Protein AF-A0A015IFE4-F1 (afdb_monomer)

Foldseek 3Di:
DDDDPPPPFD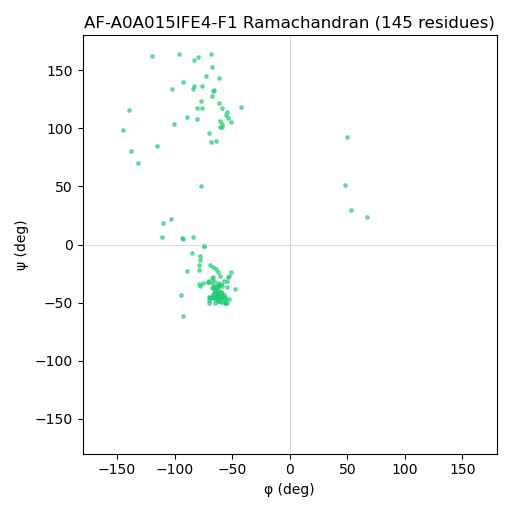PFQDFLLRLQVLLVVCVVPVPDQLQVSQVVVCVVPVHRDHSVNSVVSNVCSVVSPPDDPPDPRRRDRDDPPPLDPQLLVQLVVVVVVCVVVVHQDDLVNSLVSSVVVCVVVVHDPVSDDSDPVCCVVPPCVVPVPND

InterPro domains:
  IPR006600 HTH CenpB-type DNA-binding domain [PF03221] (85-141)
  IPR006600 HTH CenpB-type DNA-binding domain [PS51253] (75-147)
  IPR009057 Homedomain-like superfamily [SSF46689] (80-141)
  IPR050863 Centromere and Transposable Element-Derived Protein [PTHR19303] (19-138)

Organism: Rhizophagus irregularis (strain DAOM 197198w) (NCBI:txid1432141)

pLDDT: mean 75.88, std 14.47, range [42.62, 91.19]

Radius of gyration: 20.72 Å; Cα contacts (8 Å, |Δi|>4): 100; chains: 1; bounding box: 46×44×54 Å

Secondary structure (DSSP, 8-state):
--------------BHHHHHHHHHHHHH-TTS-HHHHHHHHHHHHT----HHHHHHHHHTHHHHHT--TTSTTTSSBS----S-HHHHHHHHHHHHHHHHTT----HHHHHHHHHHHHHHTT--TTT----HHHIIIIIITT-GGG-

Structure (mmCIF, N/CA/C/O backbone):
data_AF-A0A015IFE4-F1
#
_entry.id   AF-A0A015IFE4-F1
#
loop_
_atom_site.group_PDB
_atom_site.id
_atom_site.type_symbol
_atom_site.label_atom_id
_atom_site.label_alt_id
_atom_site.label_comp_id
_atom_site.label_asym_id
_atom_site.label_entity_id
_atom_site.label_seq_id
_atom_site.pdbx_PDB_ins_code
_atom_site.Cartn_x
_atom_site.Cartn_y
_atom_site.Cartn_z
_atom_site.occupancy
_atom_site.B_iso_or_equiv
_atom_site.auth_seq_id
_atom_site.auth_comp_id
_atom_site.auth_asym_id
_atom_site.auth_atom_id
_atom_site.pdbx_PDB_model_num
ATOM 1 N N . MET A 1 1 ? 6.925 31.877 29.160 1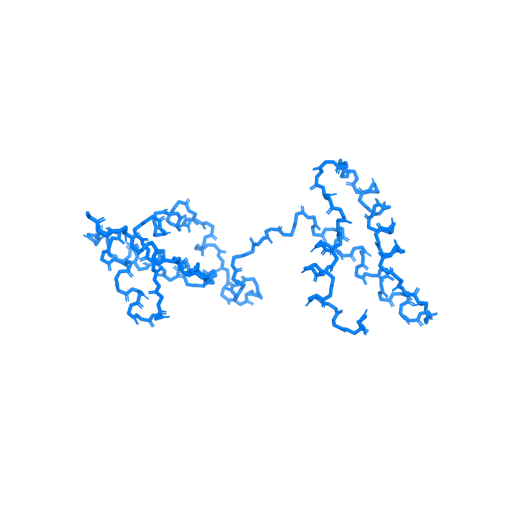.00 42.62 1 MET A N 1
ATOM 2 C CA . MET A 1 1 ? 6.187 30.627 28.858 1.00 42.62 1 MET A CA 1
ATOM 3 C C . MET A 1 1 ? 7.112 29.688 28.096 1.00 42.62 1 MET A C 1
ATOM 5 O O . MET A 1 1 ? 7.722 30.159 27.142 1.00 42.62 1 MET A O 1
ATOM 9 N N . PRO A 1 2 ? 7.274 28.414 28.488 1.00 46.69 2 PRO A N 1
ATOM 10 C CA . PRO A 1 2 ? 8.067 27.480 27.697 1.00 46.69 2 PRO A CA 1
ATOM 11 C C . PRO A 1 2 ? 7.303 27.094 26.414 1.00 46.69 2 PRO A C 1
ATOM 13 O O . PRO A 1 2 ? 6.073 26.994 26.448 1.00 46.69 2 PRO A O 1
ATOM 16 N N . PRO A 1 3 ? 7.993 26.879 25.279 1.00 45.59 3 PRO A N 1
ATOM 17 C CA . PRO A 1 3 ? 7.348 26.483 24.035 1.00 45.59 3 PRO A CA 1
ATOM 18 C C . PRO A 1 3 ? 6.754 25.074 24.155 1.00 45.59 3 PRO A C 1
ATOM 20 O O . PRO A 1 3 ? 7.411 24.136 24.615 1.00 45.59 3 PRO A O 1
ATOM 23 N N . SER A 1 4 ? 5.496 24.933 23.726 1.00 47.06 4 SER A N 1
ATOM 24 C CA . SER A 1 4 ? 4.784 23.659 23.639 1.00 47.06 4 SER A CA 1
ATOM 25 C C . SER A 1 4 ? 5.600 22.672 22.807 1.00 47.06 4 SER A C 1
ATOM 27 O O . SER A 1 4 ? 5.834 22.871 21.612 1.00 47.06 4 SER A O 1
ATOM 29 N N . ARG A 1 5 ? 6.082 21.610 23.459 1.00 43.66 5 ARG A N 1
ATOM 30 C CA . ARG A 1 5 ? 6.833 20.526 22.828 1.00 43.66 5 ARG A CA 1
ATOM 31 C C . ARG A 1 5 ? 5.857 19.769 21.925 1.00 43.66 5 ARG A C 1
ATOM 33 O O . ARG A 1 5 ? 5.216 18.814 22.353 1.00 43.66 5 ARG A O 1
ATOM 40 N N . HIS A 1 6 ? 5.711 20.206 20.675 1.00 51.41 6 HIS A N 1
ATOM 41 C CA . HIS A 1 6 ? 4.996 19.447 19.655 1.00 51.41 6 HIS A CA 1
ATOM 42 C C . HIS A 1 6 ? 5.763 18.144 19.411 1.00 51.41 6 HIS A C 1
ATOM 44 O O . HIS A 1 6 ? 6.667 18.073 18.577 1.00 51.41 6 HIS A O 1
ATOM 50 N N . THR A 1 7 ? 5.435 17.100 20.173 1.00 52.19 7 THR A N 1
ATOM 51 C CA . THR A 1 7 ? 5.913 15.751 19.897 1.00 52.19 7 THR A CA 1
ATOM 52 C C . THR A 1 7 ? 5.421 15.400 18.498 1.00 52.19 7 THR A C 1
ATOM 54 O O . THR A 1 7 ? 4.223 15.423 18.205 1.00 52.19 7 THR A O 1
ATOM 57 N N . LYS A 1 8 ? 6.358 15.171 17.571 1.00 48.38 8 LYS A N 1
ATOM 58 C CA . LYS A 1 8 ? 6.026 14.766 16.204 1.00 48.38 8 LYS A CA 1
ATOM 59 C C . LYS A 1 8 ? 5.244 13.458 16.303 1.00 48.38 8 LYS A C 1
ATOM 61 O O . LYS A 1 8 ? 5.843 12.409 16.521 1.00 48.38 8 LYS A O 1
ATOM 66 N N . LYS A 1 9 ? 3.912 13.521 16.170 1.00 54.78 9 LYS A N 1
ATOM 67 C CA . LYS A 1 9 ? 3.048 12.335 16.160 1.00 54.78 9 LYS A CA 1
ATOM 68 C C . LYS A 1 9 ? 3.554 11.397 15.066 1.00 54.78 9 LYS A C 1
ATOM 70 O O . LYS A 1 9 ? 3.481 11.713 13.874 1.00 54.78 9 LYS A O 1
ATOM 75 N N . THR A 1 10 ? 4.102 10.255 15.462 1.00 52.22 10 THR A N 1
ATOM 76 C CA . THR A 1 10 ? 4.504 9.199 14.539 1.00 52.22 10 THR A CA 1
ATOM 77 C C . THR A 1 10 ? 3.260 8.730 13.798 1.00 52.22 10 THR A C 1
ATOM 79 O O . THR A 1 10 ? 2.250 8.362 14.394 1.00 52.22 10 THR A O 1
ATOM 82 N N . ARG A 1 11 ? 3.290 8.817 12.464 1.00 57.38 11 ARG A N 1
ATOM 83 C CA . ARG A 1 11 ? 2.144 8.470 11.620 1.00 57.38 11 ARG A CA 1
ATOM 84 C C . ARG A 1 11 ? 1.773 7.000 11.830 1.00 57.38 11 ARG A C 1
ATOM 86 O O . ARG A 1 11 ? 2.446 6.110 11.314 1.00 57.38 11 ARG A O 1
ATOM 93 N N . SER A 1 12 ? 0.668 6.759 12.532 1.00 62.22 12 SER A N 1
ATOM 94 C CA . SER A 1 12 ? 0.073 5.435 12.712 1.00 62.22 12 SER A CA 1
ATOM 95 C C . SER A 1 12 ? -0.316 4.843 11.358 1.00 62.22 12 SER A C 1
ATOM 97 O O . SER A 1 12 ? -1.325 5.203 10.751 1.00 62.22 12 SER A O 1
ATOM 99 N N . SER A 1 13 ? 0.511 3.933 10.849 1.00 69.94 13 SER A N 1
ATOM 100 C CA . SER A 1 13 ? 0.240 3.224 9.602 1.00 69.94 13 SER A CA 1
ATOM 101 C C . SER A 1 13 ? -0.738 2.077 9.864 1.00 69.94 13 SER A C 1
ATOM 103 O O . SER A 1 13 ? -0.372 1.089 10.502 1.00 69.94 13 SER A O 1
ATOM 105 N N . LEU A 1 14 ? -1.988 2.211 9.413 1.00 79.94 14 LEU A N 1
ATOM 106 C CA . LEU A 1 14 ? -3.021 1.173 9.508 1.00 79.94 14 LEU A CA 1
ATOM 107 C C . LEU A 1 14 ? -3.044 0.302 8.248 1.00 79.94 14 LEU A C 1
ATOM 109 O O . LEU A 1 14 ? -2.897 0.806 7.130 1.00 79.94 14 LEU A O 1
ATOM 113 N N . THR A 1 15 ? -3.229 -1.005 8.434 1.00 79.62 15 THR A N 1
ATOM 114 C CA . THR A 1 15 ? -3.519 -1.931 7.330 1.00 79.62 15 THR A CA 1
ATOM 115 C C . THR A 1 15 ? -4.988 -1.844 6.938 1.00 79.62 15 THR A C 1
ATOM 117 O O . THR A 1 15 ? -5.829 -1.371 7.707 1.00 79.62 15 THR A O 1
ATOM 120 N N . LYS A 1 16 ? -5.327 -2.320 5.739 1.00 79.19 16 LYS A N 1
ATOM 121 C CA . LYS A 1 16 ? -6.724 -2.324 5.295 1.00 79.19 16 LYS A CA 1
ATOM 122 C C . LYS A 1 16 ? -7.611 -3.231 6.140 1.00 79.19 16 LYS A C 1
ATOM 124 O O . LYS A 1 16 ? -8.732 -2.841 6.445 1.00 79.19 16 LYS A O 1
ATOM 129 N N . ILE A 1 17 ? -7.081 -4.365 6.601 1.00 81.38 17 ILE A N 1
ATOM 130 C CA . ILE A 1 17 ? -7.761 -5.231 7.577 1.00 81.38 17 ILE A CA 1
ATOM 131 C C . ILE A 1 17 ? -8.067 -4.473 8.874 1.00 81.38 17 ILE A C 1
ATOM 133 O O . ILE A 1 17 ? -9.165 -4.595 9.406 1.00 81.38 17 ILE A O 1
ATOM 137 N N . GLN A 1 18 ? -7.141 -3.651 9.382 1.00 86.56 18 GLN A N 1
ATOM 138 C CA . GLN A 1 18 ? -7.403 -2.834 10.575 1.00 86.56 18 GLN A CA 1
ATOM 139 C C . GLN A 1 18 ? -8.511 -1.806 10.325 1.00 86.56 18 GLN A C 1
ATOM 141 O O . GLN A 1 18 ? -9.405 -1.661 11.155 1.00 86.56 18 GLN A O 1
ATOM 146 N N . CYS A 1 19 ? -8.513 -1.151 9.161 1.00 87.81 19 CYS A N 1
ATOM 147 C CA . CYS A 1 19 ? -9.608 -0.261 8.772 1.00 87.81 19 CYS A CA 1
ATOM 148 C C . CYS A 1 19 ? -10.952 -1.006 8.674 1.00 87.81 19 CYS A C 1
ATOM 150 O O . CYS A 1 19 ? -11.950 -0.521 9.202 1.00 87.81 19 CYS A O 1
ATOM 152 N N . LYS A 1 20 ? -10.977 -2.206 8.074 1.00 87.69 20 LYS A N 1
ATOM 153 C CA . LYS A 1 20 ? -12.170 -3.068 8.000 1.00 87.69 20 LYS A CA 1
ATOM 154 C C . LYS A 1 20 ? -12.667 -3.448 9.397 1.00 87.69 20 LYS A C 1
ATOM 156 O O . LYS A 1 20 ? -13.851 -3.283 9.676 1.00 87.69 20 LYS A O 1
ATOM 161 N N . LYS A 1 21 ? -11.768 -3.853 10.305 1.00 89.50 21 LYS A N 1
ATOM 162 C CA . LYS A 1 21 ? -12.093 -4.145 11.716 1.00 89.50 21 LYS A CA 1
ATOM 163 C C . LYS A 1 21 ? -12.735 -2.946 12.417 1.00 89.50 21 LYS A C 1
ATOM 165 O O . LYS A 1 21 ? -13.750 -3.125 13.084 1.00 89.50 21 LYS A O 1
ATOM 170 N N . ILE A 1 22 ? -12.209 -1.735 12.211 1.00 90.69 22 ILE A N 1
ATOM 171 C CA . ILE A 1 22 ? -12.824 -0.502 12.732 1.00 90.69 22 ILE A CA 1
ATOM 172 C C . ILE A 1 22 ? -14.240 -0.332 12.166 1.00 90.69 22 ILE A C 1
ATOM 174 O O . ILE A 1 22 ? -15.179 -0.143 12.931 1.00 90.69 22 ILE A O 1
ATOM 178 N N . CYS A 1 23 ? -14.422 -0.452 10.847 1.00 90.62 23 CYS A N 1
ATOM 179 C CA . CYS A 1 23 ? -15.732 -0.301 10.206 1.00 90.62 23 CYS A CA 1
ATOM 180 C C . CYS A 1 23 ? -16.777 -1.311 10.708 1.00 90.62 23 CYS A C 1
ATOM 182 O O . CYS A 1 23 ? -17.939 -0.944 10.915 1.00 90.62 23 CYS A O 1
ATOM 184 N N . VAL A 1 24 ? -16.374 -2.569 10.909 1.00 89.94 24 VAL A N 1
ATOM 185 C CA . VAL A 1 24 ? -17.237 -3.617 11.472 1.00 89.94 24 VAL A CA 1
ATOM 186 C C . VAL A 1 24 ? -17.600 -3.280 12.918 1.00 89.94 24 VAL A C 1
ATOM 188 O O . VAL A 1 24 ? -18.777 -3.307 13.269 1.00 89.94 24 VAL A O 1
ATOM 191 N N . TYR A 1 25 ? -16.620 -2.889 13.736 1.00 91.19 25 TYR A N 1
ATOM 192 C CA . TYR A 1 25 ? -16.837 -2.525 15.137 1.00 91.19 25 TYR A CA 1
ATOM 193 C C . TYR A 1 25 ? -17.791 -1.336 15.292 1.00 91.19 25 TYR A C 1
ATOM 195 O O . TYR A 1 25 ? -18.743 -1.409 16.061 1.00 91.19 25 TYR A O 1
ATOM 203 N N . THR A 1 26 ? -17.607 -0.269 14.507 1.00 90.00 26 THR A N 1
ATOM 204 C CA . THR A 1 26 ? -18.515 0.890 14.522 1.00 90.00 26 THR A CA 1
ATOM 205 C C . THR A 1 26 ? -19.938 0.511 14.113 1.00 90.00 26 THR A C 1
ATOM 207 O O . THR A 1 26 ? -20.891 1.061 14.648 1.00 90.00 26 THR A O 1
ATOM 210 N N . SER A 1 27 ? -20.105 -0.444 13.191 1.00 88.12 27 SER A N 1
ATOM 211 C CA . SER A 1 27 ? -21.441 -0.897 12.770 1.00 88.12 27 SER A CA 1
ATOM 212 C C . SER A 1 27 ? -22.149 -1.715 13.851 1.00 88.12 27 SER A C 1
ATOM 214 O O . SER A 1 27 ? -23.366 -1.641 13.957 1.00 88.12 27 SER A O 1
ATOM 216 N N . LYS A 1 28 ? -21.395 -2.465 14.666 1.00 90.50 28 LYS A N 1
ATOM 217 C CA . LYS A 1 28 ? -21.922 -3.223 15.812 1.00 90.50 28 LYS A CA 1
ATOM 218 C C . LYS A 1 28 ? -22.187 -2.349 17.046 1.00 90.50 28 LYS A C 1
ATOM 220 O O . LYS A 1 28 ? -22.919 -2.765 17.936 1.00 90.50 28 LYS A O 1
ATOM 225 N N . HIS A 1 29 ? -21.602 -1.151 17.105 1.00 88.75 29 HIS A N 1
ATOM 226 C CA . HIS A 1 29 ? -21.701 -0.236 18.244 1.00 88.75 29 HIS A CA 1
ATOM 227 C C . HIS A 1 29 ? -22.057 1.196 17.796 1.00 88.75 29 HIS A C 1
ATOM 229 O O . HIS A 1 29 ? -21.209 2.087 17.896 1.00 88.75 29 HIS A O 1
ATOM 235 N N . PRO A 1 30 ?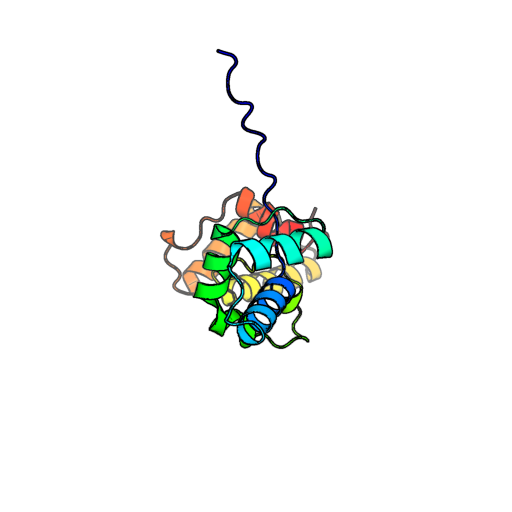 -23.295 1.451 17.325 1.00 85.12 30 PRO A N 1
ATOM 236 C CA . PRO A 1 30 ? -23.697 2.764 16.808 1.00 85.12 30 PRO A CA 1
ATOM 237 C C . PRO A 1 30 ? -23.684 3.884 17.864 1.00 85.12 30 PRO A C 1
ATOM 239 O O . PRO A 1 30 ? -23.578 5.050 17.500 1.00 85.12 30 PRO A O 1
ATOM 242 N N . GLY A 1 31 ? -23.750 3.548 19.158 1.00 84.56 31 GLY A N 1
ATOM 243 C CA . GLY A 1 31 ? -23.722 4.517 20.260 1.00 84.56 31 GLY A CA 1
ATOM 244 C C . GLY A 1 31 ? -22.327 4.946 20.727 1.00 84.56 31 GLY A C 1
ATOM 245 O O . GLY A 1 31 ? -22.225 5.843 21.556 1.00 84.56 31 GLY A O 1
ATOM 246 N N . LYS A 1 32 ? -21.245 4.329 20.227 1.00 88.94 32 LYS A N 1
ATOM 247 C CA . LYS A 1 32 ? -19.882 4.696 20.642 1.00 88.94 32 LYS A CA 1
ATOM 248 C C . LYS A 1 32 ? -19.365 5.887 19.852 1.00 88.94 32 LYS A C 1
ATOM 250 O O . LYS A 1 32 ? -19.410 5.912 18.619 1.00 88.94 32 LYS A O 1
ATOM 255 N N . SER A 1 33 ? -18.784 6.847 20.561 1.00 90.69 33 SER A N 1
ATOM 256 C CA . SER A 1 33 ? -18.123 7.986 19.943 1.00 90.69 33 SER A CA 1
ATOM 257 C C . SER A 1 33 ? -16.861 7.550 19.191 1.00 90.69 33 SER A C 1
ATOM 259 O O . SER A 1 33 ? -16.179 6.578 19.520 1.00 90.69 33 SER A O 1
ATOM 261 N N . GLN A 1 34 ? -16.493 8.322 18.170 1.00 90.88 34 GLN A N 1
ATOM 262 C CA . GLN A 1 34 ? -15.265 8.082 17.406 1.00 90.88 34 GLN A CA 1
ATOM 263 C C . GLN A 1 34 ? -14.000 8.167 18.276 1.00 90.88 34 GLN A C 1
ATOM 265 O O . GLN A 1 34 ? -13.000 7.530 17.952 1.00 90.88 34 GLN A O 1
ATOM 270 N N . THR A 1 35 ? -14.040 8.939 19.365 1.00 90.94 35 THR A N 1
ATOM 271 C CA . THR A 1 35 ? -12.941 9.049 20.331 1.00 90.94 35 THR A CA 1
ATOM 272 C C . THR A 1 35 ? -12.797 7.760 21.137 1.00 90.94 35 THR A C 1
ATOM 274 O O . THR A 1 35 ? -11.694 7.235 21.240 1.00 90.94 35 THR A O 1
ATOM 277 N N . GLU A 1 36 ? -13.899 7.188 21.625 1.00 90.25 36 GLU A N 1
ATOM 278 C CA . GLU A 1 36 ? -13.882 5.910 22.354 1.00 90.25 36 GLU A CA 1
ATOM 279 C C . GLU A 1 36 ? -13.440 4.750 21.463 1.00 90.25 36 GLU A C 1
ATOM 281 O O . GLU A 1 36 ? -12.649 3.905 21.881 1.00 90.25 36 GLU A O 1
ATOM 286 N N . ILE A 1 37 ? -13.898 4.731 20.206 1.00 90.56 37 ILE A N 1
ATOM 287 C CA . ILE A 1 37 ? -13.461 3.740 19.216 1.00 90.56 37 ILE A CA 1
ATOM 288 C C . ILE A 1 37 ? -11.949 3.861 18.982 1.00 90.56 37 ILE A C 1
ATOM 290 O O . ILE A 1 37 ? -11.254 2.847 18.925 1.00 90.56 37 ILE A O 1
ATOM 294 N N . ALA A 1 38 ? -11.419 5.084 18.876 1.00 90.25 38 ALA A N 1
ATOM 295 C CA . ALA A 1 38 ? -9.982 5.302 18.738 1.00 90.25 38 ALA A CA 1
ATOM 296 C C . ALA A 1 38 ? -9.214 4.777 19.959 1.00 90.25 38 ALA A C 1
ATOM 298 O O . ALA A 1 38 ? -8.267 4.013 19.784 1.00 90.25 38 ALA A O 1
ATOM 299 N N . SER A 1 39 ? -9.652 5.114 21.176 1.00 90.31 39 SER A N 1
ATOM 300 C CA . SER A 1 39 ? -9.031 4.649 22.422 1.00 90.31 39 SER A CA 1
ATOM 301 C C . SER A 1 39 ? -9.015 3.125 22.534 1.00 90.31 39 SER A C 1
ATOM 303 O O . SER A 1 39 ? -7.970 2.546 22.830 1.00 90.31 39 SER A O 1
ATOM 305 N N . PHE A 1 40 ? -10.131 2.464 22.213 1.00 89.81 40 PHE A N 1
ATOM 306 C CA . PHE A 1 40 ? -10.236 1.003 22.230 1.00 89.81 40 PHE A CA 1
ATOM 307 C C . PHE A 1 40 ? -9.171 0.341 21.342 1.00 89.81 40 PHE A C 1
ATOM 309 O O . PHE A 1 40 ? -8.421 -0.531 21.785 1.00 89.81 40 PHE A O 1
ATOM 316 N N . PHE A 1 41 ? -9.046 0.795 20.094 1.00 89.50 41 PHE A N 1
ATOM 317 C CA . PHE A 1 41 ? -8.081 0.213 19.163 1.00 89.50 41 PHE A CA 1
ATOM 318 C C . PHE A 1 41 ? -6.639 0.697 19.373 1.00 89.50 41 PHE A C 1
ATOM 320 O O . PHE A 1 41 ? -5.702 0.005 18.971 1.00 89.50 41 PHE A O 1
ATOM 327 N N . ASN A 1 42 ? -6.438 1.858 19.999 1.00 88.81 42 ASN A N 1
ATOM 328 C CA . ASN A 1 42 ? -5.112 2.331 20.395 1.00 88.81 42 ASN A CA 1
ATOM 329 C C . ASN A 1 42 ? -4.477 1.389 21.414 1.00 88.81 42 ASN A C 1
ATOM 331 O O . ASN A 1 42 ? -3.316 1.020 21.238 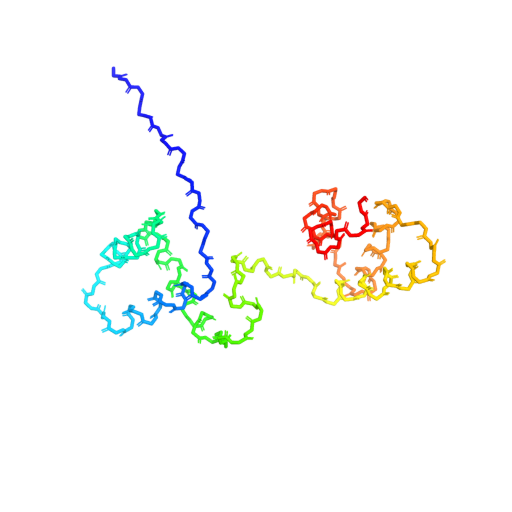1.00 88.81 42 ASN A O 1
ATOM 335 N N . ILE A 1 43 ? -5.260 0.945 22.403 1.00 86.19 43 ILE A N 1
ATOM 336 C CA . ILE A 1 43 ? -4.841 -0.060 23.388 1.00 86.19 43 ILE A CA 1
ATOM 337 C C . ILE A 1 43 ? -4.592 -1.398 22.684 1.00 86.19 43 ILE A C 1
ATOM 339 O O . ILE A 1 43 ? -3.520 -1.979 22.817 1.00 86.19 43 ILE A O 1
ATOM 343 N N . GLN A 1 44 ? -5.547 -1.855 21.868 1.00 87.75 44 GLN A N 1
ATOM 344 C CA . GLN A 1 44 ? -5.470 -3.176 21.239 1.00 87.75 44 GLN A CA 1
ATOM 345 C C . GLN A 1 44 ? -4.285 -3.335 20.271 1.00 87.75 44 GLN A C 1
ATOM 347 O O . GLN A 1 44 ? -3.732 -4.425 20.142 1.00 87.75 44 GLN A O 1
ATOM 352 N N . TRP A 1 45 ? -3.921 -2.284 19.533 1.00 86.12 45 TRP A N 1
ATOM 353 C CA . TRP A 1 45 ? -2.883 -2.356 18.495 1.00 86.12 45 TRP A CA 1
ATOM 354 C C . TRP A 1 45 ? -1.602 -1.603 18.841 1.00 86.12 45 TRP A C 1
ATOM 356 O O . TRP A 1 45 ? -0.740 -1.498 17.966 1.00 86.12 45 TRP A O 1
ATOM 366 N N . ALA A 1 46 ? -1.486 -1.072 20.063 1.00 84.00 46 ALA A N 1
ATOM 367 C CA . ALA A 1 46 ? -0.402 -0.179 20.474 1.00 84.00 46 ALA A CA 1
ATOM 368 C C . ALA A 1 46 ? -0.172 0.947 19.441 1.00 84.00 46 ALA A C 1
ATOM 370 O O . ALA A 1 46 ? 0.930 1.155 18.928 1.00 84.00 46 ALA A O 1
ATOM 371 N N . LYS A 1 47 ? -1.258 1.639 19.065 1.00 82.62 47 LYS A N 1
ATOM 372 C CA . LYS A 1 47 ? -1.251 2.730 18.071 1.00 82.62 47 LYS A CA 1
ATOM 373 C C . LYS A 1 47 ? -1.719 4.042 18.677 1.00 82.62 47 LYS A C 1
ATOM 375 O O . LYS A 1 47 ? -2.364 4.065 19.714 1.00 82.62 47 LYS A O 1
ATOM 380 N N . ASN A 1 48 ? -1.408 5.136 17.988 1.00 84.44 48 ASN A N 1
ATOM 381 C CA . ASN A 1 48 ? -1.868 6.472 18.344 1.00 84.44 48 ASN A CA 1
ATOM 382 C C . ASN A 1 48 ? -2.786 7.003 17.236 1.00 84.44 48 ASN A C 1
ATOM 384 O O . ASN A 1 48 ? -2.338 7.614 16.260 1.00 84.44 48 ASN A O 1
ATOM 388 N N . MET A 1 49 ? -4.061 6.638 17.311 1.00 85.69 49 MET A N 1
ATOM 389 C CA . MET A 1 49 ? -5.116 7.102 16.419 1.00 85.69 49 MET A CA 1
ATOM 390 C C . MET A 1 49 ? -5.941 8.174 17.112 1.00 85.69 49 MET A C 1
ATOM 392 O O . MET A 1 49 ? -6.392 7.997 18.239 1.00 85.69 49 MET A O 1
ATOM 396 N N . ASP A 1 50 ? -6.192 9.255 16.385 1.00 86.94 50 ASP A N 1
ATOM 397 C CA . ASP A 1 50 ? -7.104 10.315 16.799 1.00 86.94 50 ASP A CA 1
ATOM 398 C C . ASP A 1 50 ? -8.503 10.108 16.185 1.00 86.94 50 ASP A C 1
ATOM 400 O O . ASP A 1 50 ? -8.662 9.422 15.165 1.00 86.94 50 ASP A O 1
ATOM 404 N N . ARG A 1 51 ? -9.515 10.805 16.722 1.00 88.75 51 ARG A N 1
ATOM 405 C CA . ARG A 1 51 ? -10.882 10.872 16.160 1.00 88.75 51 ARG A CA 1
ATOM 406 C C . ARG A 1 51 ? -10.898 11.165 14.651 1.00 88.75 51 ARG A C 1
ATOM 408 O O . ARG A 1 51 ? -11.687 10.582 13.909 1.00 88.75 51 ARG A O 1
ATOM 415 N N . SER A 1 52 ? -10.001 12.030 14.174 1.00 86.62 52 SER A N 1
ATOM 416 C CA . SER A 1 52 ? -9.863 12.370 12.749 1.00 86.62 52 SER A CA 1
ATOM 417 C C . SER A 1 52 ? -9.476 11.164 11.882 1.00 86.62 52 SER A C 1
ATOM 419 O O . SER A 1 52 ? -9.933 11.041 10.743 1.00 86.62 52 SER A O 1
ATOM 421 N N . THR A 1 53 ? -8.685 10.234 12.427 1.00 88.06 53 THR A N 1
ATOM 422 C CA . THR A 1 53 ? -8.310 8.986 11.752 1.00 88.06 53 THR A CA 1
ATOM 423 C C . THR A 1 53 ? -9.523 8.080 11.591 1.00 88.06 53 THR A C 1
ATOM 425 O O . THR A 1 53 ? -9.760 7.591 10.487 1.00 88.06 53 THR A O 1
ATOM 428 N N . ILE A 1 54 ? -10.330 7.926 12.645 1.00 90.25 54 ILE A N 1
ATOM 429 C CA . ILE A 1 54 ? -11.578 7.150 12.601 1.00 90.25 54 ILE A CA 1
ATOM 430 C C . ILE A 1 54 ? -12.556 7.758 11.592 1.00 90.25 54 ILE A C 1
ATOM 432 O O . ILE A 1 54 ? -13.044 7.048 10.716 1.00 90.25 54 ILE A O 1
ATOM 436 N N . SER A 1 55 ? -12.770 9.076 11.628 1.00 90.25 55 SER A N 1
ATOM 437 C CA . SER A 1 55 ? -13.626 9.772 10.657 1.00 90.25 55 SER A CA 1
ATOM 438 C C . SER A 1 55 ? -13.186 9.518 9.207 1.00 90.25 55 SER A C 1
ATOM 440 O O . SER A 1 55 ? -13.994 9.136 8.358 1.00 90.25 55 SER A O 1
ATOM 442 N N . ARG A 1 56 ? -11.880 9.629 8.920 1.00 88.50 56 ARG A N 1
ATOM 443 C CA . ARG A 1 56 ? -11.324 9.356 7.583 1.00 88.50 56 ARG A CA 1
ATOM 444 C C . ARG A 1 56 ? -11.522 7.904 7.141 1.00 88.50 56 ARG A C 1
ATOM 446 O O . ARG A 1 56 ? -11.742 7.665 5.956 1.00 88.50 56 ARG A O 1
ATOM 453 N N . ILE A 1 57 ? -11.445 6.949 8.066 1.00 89.44 57 ILE A N 1
ATOM 454 C CA . ILE A 1 57 ? -11.699 5.531 7.781 1.00 89.44 57 ILE A CA 1
ATOM 455 C C . ILE A 1 57 ? -13.177 5.311 7.457 1.00 89.44 57 ILE A C 1
ATOM 457 O O . ILE A 1 57 ? -13.496 4.679 6.452 1.00 89.44 57 ILE A O 1
ATOM 461 N N . LEU A 1 58 ? -14.078 5.892 8.251 1.00 89.19 58 LEU A N 1
ATOM 462 C CA . LEU A 1 58 ? -15.523 5.746 8.070 1.00 89.19 58 LEU A CA 1
ATOM 463 C C . LEU A 1 58 ? -16.033 6.388 6.772 1.00 89.19 58 LEU A C 1
ATOM 465 O O . LEU A 1 58 ? -16.930 5.829 6.146 1.00 89.19 58 LEU A O 1
ATOM 469 N N . LYS A 1 59 ? -15.416 7.477 6.290 1.00 89.31 59 LYS A N 1
ATOM 470 C CA . LYS A 1 59 ? -15.718 8.032 4.951 1.00 89.31 59 LYS A CA 1
ATOM 471 C C . LYS A 1 59 ? -15.512 7.012 3.824 1.00 89.31 59 LYS A C 1
ATOM 473 O O . LYS A 1 59 ? -16.223 7.044 2.829 1.00 89.31 59 LYS A O 1
ATOM 478 N N . LYS A 1 60 ? -14.564 6.088 3.996 1.00 84.75 60 LYS A N 1
ATOM 479 C CA . LYS A 1 60 ? -14.240 5.005 3.054 1.00 84.75 60 LYS A CA 1
ATOM 480 C C . LYS A 1 60 ? -14.791 3.648 3.511 1.00 84.75 60 LYS A C 1
ATOM 482 O O . LYS A 1 60 ? -14.299 2.606 3.089 1.00 84.75 60 LYS A O 1
ATOM 487 N N . LYS A 1 61 ? -15.823 3.635 4.368 1.00 86.38 61 LYS A N 1
ATOM 488 C CA . LYS A 1 61 ? -16.394 2.409 4.957 1.00 86.38 61 LYS A CA 1
ATOM 489 C C . LYS A 1 61 ? -16.761 1.360 3.906 1.00 86.38 61 LYS A C 1
ATOM 491 O O . LYS A 1 61 ? -16.392 0.202 4.068 1.00 86.38 61 LYS A O 1
ATOM 496 N N . LYS A 1 62 ? -17.448 1.763 2.830 1.00 82.44 62 LYS A N 1
ATOM 497 C CA . LYS A 1 62 ? -17.847 0.856 1.740 1.00 82.44 62 LYS A CA 1
ATOM 498 C C . LYS A 1 62 ? -16.629 0.195 1.081 1.00 82.44 62 LYS A C 1
ATOM 500 O O . LYS A 1 62 ? -16.622 -1.017 0.916 1.00 82.44 62 LYS A O 1
ATOM 505 N N . GLU A 1 63 ? -15.573 0.970 0.810 1.00 82.44 63 GLU A N 1
ATOM 506 C CA . GLU A 1 63 ? -14.320 0.452 0.242 1.00 82.44 63 GLU A CA 1
ATOM 507 C C . GLU A 1 63 ? -13.661 -0.581 1.162 1.00 82.44 63 GLU A C 1
ATOM 509 O O . GLU A 1 63 ? -13.166 -1.589 0.678 1.00 82.44 63 GLU A O 1
ATOM 514 N N . PHE A 1 64 ? -13.634 -0.345 2.480 1.00 82.56 64 PHE A N 1
ATOM 515 C CA . PHE A 1 64 ? -12.981 -1.261 3.422 1.00 82.56 64 PHE A CA 1
ATOM 516 C C . PHE A 1 64 ? -13.781 -2.536 3.689 1.00 82.56 64 PHE A C 1
ATOM 518 O O . PHE A 1 64 ? -13.178 -3.582 3.919 1.00 82.56 64 PHE A O 1
ATOM 525 N N . LEU A 1 65 ? -15.114 -2.463 3.666 1.00 81.94 65 LEU A N 1
ATOM 526 C CA . LEU A 1 65 ? -15.976 -3.636 3.833 1.00 81.94 65 LEU A CA 1
ATOM 527 C C . LEU A 1 65 ? -15.935 -4.566 2.616 1.00 81.94 65 LEU A C 1
ATOM 529 O O . LEU A 1 65 ? -16.004 -5.775 2.801 1.00 81.94 65 LEU A O 1
ATOM 533 N N . ALA A 1 66 ? -15.749 -4.018 1.412 1.00 79.25 66 ALA A N 1
ATOM 534 C CA . ALA A 1 66 ? -15.650 -4.777 0.163 1.00 79.25 66 ALA A CA 1
ATOM 535 C C . ALA A 1 66 ? -14.312 -5.526 -0.027 1.00 79.25 66 ALA A C 1
ATOM 537 O O . ALA A 1 66 ? -14.114 -6.183 -1.042 1.00 79.25 66 ALA A O 1
ATOM 538 N N . ILE A 1 67 ? -13.363 -5.415 0.910 1.00 73.12 67 ILE A N 1
ATOM 539 C CA . ILE A 1 67 ? -12.068 -6.100 0.807 1.00 73.12 67 ILE A CA 1
ATOM 540 C C . ILE A 1 67 ? -12.231 -7.555 1.236 1.00 73.12 67 ILE A C 1
ATOM 542 O O . ILE A 1 67 ? -12.510 -7.829 2.408 1.00 73.12 67 ILE A O 1
ATOM 546 N N . GLU A 1 68 ? -11.987 -8.476 0.309 1.00 67.12 68 GLU A N 1
ATOM 547 C CA . GLU A 1 68 ? -11.844 -9.900 0.608 1.00 67.12 68 GLU A CA 1
ATOM 548 C C . GLU A 1 68 ? -10.594 -10.155 1.455 1.00 67.12 68 GLU A C 1
ATOM 550 O O . GLU A 1 68 ? -9.496 -9.658 1.161 1.00 67.12 68 GLU A O 1
ATOM 555 N N . ASP A 1 69 ? -10.770 -10.943 2.518 1.00 59.88 69 ASP A N 1
ATOM 556 C CA . ASP A 1 69 ? -9.745 -11.172 3.542 1.00 59.88 69 ASP A CA 1
ATOM 557 C C . ASP A 1 69 ? -8.527 -11.949 3.013 1.00 59.88 69 ASP A C 1
ATOM 559 O O . ASP A 1 69 ? -7.448 -11.838 3.591 1.00 59.88 69 ASP A O 1
ATOM 563 N N . ASN A 1 70 ? -8.664 -12.653 1.882 1.00 53.88 70 ASN A N 1
ATOM 564 C CA . ASN A 1 70 ? -7.603 -13.472 1.286 1.00 53.88 70 ASN A CA 1
ATOM 565 C C . ASN A 1 70 ? -6.763 -12.747 0.213 1.00 53.88 70 ASN A C 1
ATOM 567 O O . ASN A 1 70 ? -5.911 -13.342 -0.442 1.00 53.88 70 ASN A O 1
ATOM 571 N N . SER A 1 71 ? -6.986 -11.447 0.003 1.00 55.91 71 SER A N 1
ATOM 572 C CA . SER A 1 71 ? -6.195 -10.680 -0.962 1.00 55.91 71 SER A CA 1
ATOM 573 C C . SER A 1 71 ? -4.871 -10.212 -0.339 1.00 55.91 71 SER A C 1
ATOM 575 O O . SER A 1 71 ? -4.845 -9.637 0.749 1.00 55.91 71 SER A O 1
ATOM 577 N N . VAL A 1 72 ? -3.752 -10.328 -1.069 1.00 53.62 72 VAL A N 1
ATOM 578 C CA . VAL A 1 72 ? -2.447 -9.698 -0.721 1.00 53.62 72 VAL A CA 1
ATOM 579 C C . VAL A 1 72 ? -2.608 -8.190 -0.420 1.00 53.62 72 VAL A C 1
ATOM 581 O O . VAL A 1 72 ? -1.856 -7.571 0.336 1.00 53.62 72 VAL A O 1
ATOM 584 N N . TYR A 1 73 ? -3.666 -7.594 -0.967 1.00 55.50 73 TYR A N 1
ATOM 585 C CA . TYR A 1 73 ? -4.115 -6.225 -0.760 1.00 55.50 73 TYR A CA 1
ATOM 586 C C . TYR A 1 73 ? -4.633 -5.927 0.661 1.00 55.50 73 TYR A C 1
ATOM 588 O O . TYR A 1 73 ? -4.489 -4.791 1.131 1.00 55.50 73 TYR A O 1
ATOM 596 N N . ALA A 1 74 ? -5.182 -6.916 1.370 1.00 55.28 74 ALA A N 1
ATOM 597 C CA . ALA A 1 74 ? -5.744 -6.789 2.716 1.00 55.28 74 ALA A CA 1
ATOM 598 C C . ALA A 1 74 ? -4.662 -6.493 3.779 1.00 55.28 74 ALA A C 1
ATOM 600 O O . ALA A 1 74 ? -4.854 -5.654 4.672 1.00 55.28 74 ALA A O 1
ATOM 601 N N . LEU A 1 75 ? -3.478 -7.096 3.622 1.00 56.34 75 LEU A N 1
ATOM 602 C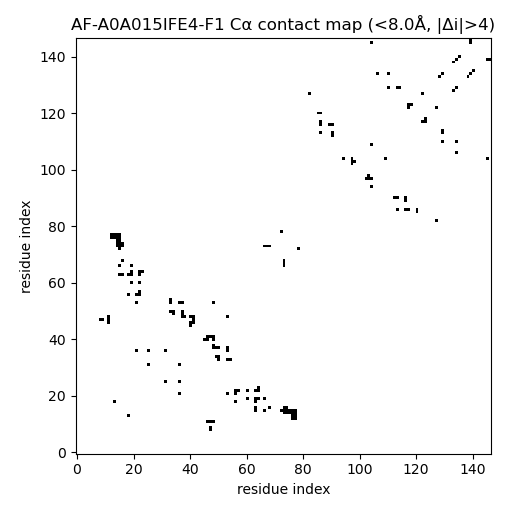 CA . LEU A 1 75 ? -2.306 -6.885 4.485 1.00 56.34 75 LEU A CA 1
ATOM 603 C C . LEU A 1 75 ? -1.557 -5.577 4.179 1.00 56.34 75 LEU A C 1
ATOM 605 O O . LEU A 1 75 ? -0.737 -5.119 4.979 1.00 56.34 75 LEU A O 1
ATOM 609 N N . SER A 1 76 ? -1.851 -4.931 3.045 1.00 56.00 76 SER A N 1
ATOM 610 C CA . SER A 1 76 ? -1.151 -3.713 2.640 1.00 56.00 76 SER A CA 1
ATOM 611 C C . SER A 1 76 ? -1.453 -2.534 3.583 1.00 56.00 76 SER A C 1
ATOM 613 O O . SER A 1 76 ? -2.602 -2.174 3.862 1.00 56.00 76 SER A O 1
ATOM 615 N N . LYS A 1 77 ? -0.389 -1.893 4.081 1.00 55.75 77 LYS A N 1
ATOM 616 C CA . LYS A 1 77 ? -0.449 -0.600 4.776 1.00 55.7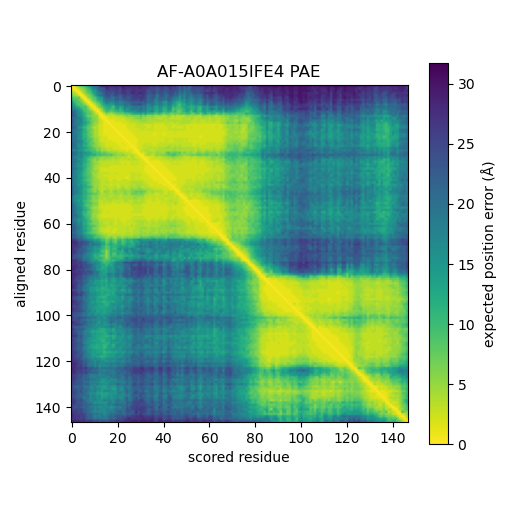5 77 LYS A CA 1
ATOM 617 C C . LYS A 1 77 ? -0.779 0.474 3.748 1.00 55.75 77 LYS A C 1
ATOM 619 O O . LYS A 1 77 ? 0.123 0.959 3.080 1.00 55.75 77 LYS A O 1
ATOM 624 N N . CYS A 1 78 ? -2.064 0.813 3.633 1.00 49.25 78 CYS A N 1
ATOM 625 C CA . CYS A 1 78 ? -2.598 1.836 2.736 1.00 49.25 78 CYS A CA 1
ATOM 626 C C . CYS A 1 78 ? -2.080 1.676 1.295 1.00 49.25 78 CYS A C 1
ATOM 628 O O . CYS A 1 78 ? -1.034 2.213 0.935 1.00 49.25 78 CYS A O 1
ATOM 630 N N . SER A 1 79 ? -2.815 0.949 0.449 1.00 45.62 79 SER A N 1
ATOM 631 C CA . SER A 1 79 ? -2.558 0.977 -0.991 1.00 45.62 79 SER A CA 1
ATOM 632 C C . SER A 1 79 ? -2.521 2.436 -1.447 1.00 45.62 79 SER A C 1
ATOM 634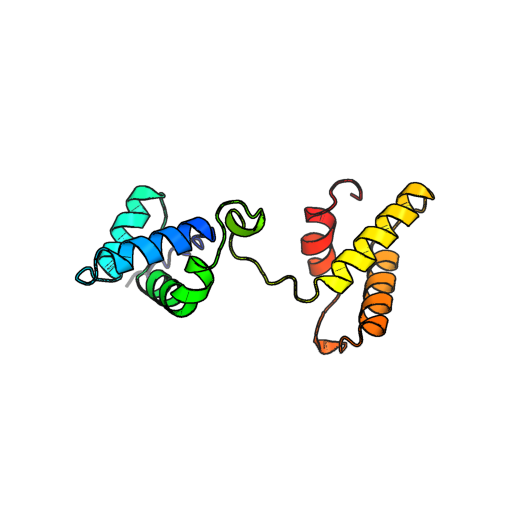 O O . SER A 1 79 ? -3.556 3.090 -1.569 1.00 45.62 79 SER A O 1
ATOM 636 N N . ARG A 1 80 ? -1.315 2.950 -1.726 1.00 47.69 80 ARG A N 1
ATOM 637 C CA . ARG A 1 80 ? -1.170 3.816 -2.887 1.00 47.69 80 ARG A CA 1
ATOM 638 C C . ARG A 1 80 ? -1.751 2.970 -3.997 1.00 47.69 80 ARG A C 1
ATOM 640 O O . ARG A 1 80 ? -1.169 1.929 -4.309 1.00 47.69 80 ARG A O 1
ATOM 647 N N . GLN A 1 81 ? -2.925 3.356 -4.491 1.00 43.44 81 GLN A N 1
ATOM 648 C CA . GLN A 1 81 ? -3.389 2.874 -5.777 1.00 43.44 81 GLN A CA 1
ATOM 649 C C . GLN A 1 81 ? -2.163 2.935 -6.674 1.00 43.44 81 GLN A C 1
ATOM 651 O O . GLN A 1 81 ? -1.498 3.975 -6.766 1.00 43.44 81 GLN A O 1
ATOM 656 N N . VAL A 1 82 ? -1.756 1.772 -7.172 1.00 53.38 82 VAL A N 1
ATOM 657 C CA . VAL A 1 82 ? -0.736 1.719 -8.199 1.00 53.38 82 VAL A CA 1
ATOM 658 C C . VAL A 1 82 ? -1.343 2.548 -9.314 1.00 53.38 82 VAL A C 1
ATOM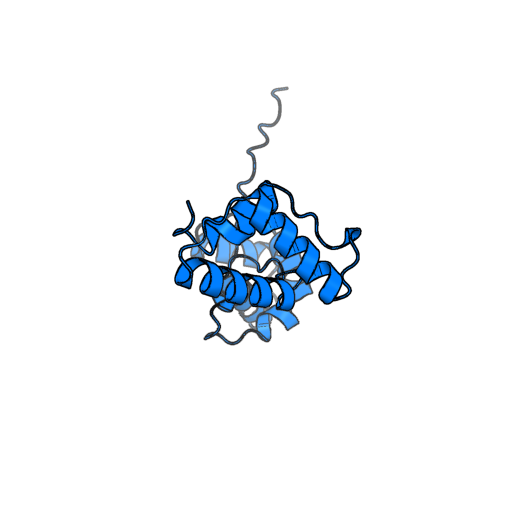 660 O O . VAL A 1 82 ? -2.317 2.112 -9.913 1.00 53.38 82 VAL A O 1
ATOM 663 N N . LYS A 1 83 ? -0.855 3.784 -9.475 1.00 58.66 83 LYS A N 1
ATOM 664 C CA . LYS A 1 83 ? -1.495 4.796 -10.320 1.00 58.66 83 LYS A CA 1
ATOM 665 C C . LYS A 1 83 ? -1.752 4.261 -11.728 1.00 58.66 83 LYS A C 1
ATOM 667 O O . LYS A 1 83 ? -2.698 4.701 -12.357 1.00 58.66 83 LYS A O 1
ATOM 672 N N . VAL A 1 84 ? -0.945 3.291 -12.170 1.00 67.44 84 VAL A N 1
ATOM 673 C CA . VAL A 1 84 ? -1.128 2.587 -13.433 1.00 67.44 84 VAL A CA 1
ATOM 674 C C . VAL A 1 84 ? -0.701 1.116 -13.291 1.00 67.44 84 VAL A C 1
ATOM 676 O O . VAL A 1 84 ? 0.496 0.819 -13.323 1.00 67.44 84 VAL A O 1
ATOM 679 N N . PRO A 1 85 ? -1.637 0.172 -13.079 1.00 74.88 85 PRO A N 1
ATOM 680 C CA . PRO A 1 85 ? -1.305 -1.248 -12.940 1.00 74.88 85 PRO A CA 1
ATOM 681 C C . PRO A 1 85 ? -0.754 -1.847 -14.241 1.00 74.88 85 PRO A C 1
ATOM 683 O O . PRO A 1 85 ? 0.195 -2.622 -14.184 1.00 74.88 85 PRO A O 1
ATOM 686 N N . GLN A 1 86 ? -1.281 -1.426 -15.395 1.00 79.12 86 GLN A N 1
ATOM 687 C CA . GLN A 1 86 ? -0.842 -1.882 -16.720 1.00 79.12 86 GLN A CA 1
ATOM 688 C C . GLN A 1 86 ? 0.628 -1.540 -16.996 1.00 79.12 86 GLN A C 1
ATOM 690 O O . GLN A 1 86 ? 1.385 -2.391 -17.447 1.00 79.12 86 GLN A O 1
ATOM 695 N N . LEU A 1 87 ? 1.063 -0.328 -16.634 1.00 83.50 87 LEU A N 1
ATOM 696 C CA . LEU A 1 87 ? 2.457 0.092 -16.787 1.00 83.50 87 LEU A CA 1
ATOM 697 C C . LEU A 1 87 ? 3.414 -0.770 -15.957 1.00 83.50 87 LEU A C 1
ATOM 699 O O . LEU A 1 87 ? 4.475 -1.162 -16.433 1.00 83.50 87 LEU A O 1
ATOM 703 N N . ASN A 1 88 ? 3.036 -1.082 -14.715 1.00 81.19 88 ASN A N 1
ATOM 704 C CA . ASN A 1 88 ? 3.847 -1.955 -13.870 1.00 81.19 88 ASN A CA 1
ATOM 705 C C . ASN A 1 88 ? 3.980 -3.358 -14.460 1.00 81.19 88 ASN A C 1
ATOM 707 O O . ASN A 1 88 ? 5.041 -3.960 -14.332 1.00 81.19 88 ASN A O 1
ATOM 711 N N . GLU A 1 89 ? 2.910 -3.878 -15.055 1.00 83.12 89 GLU A N 1
ATOM 712 C CA . GLU A 1 89 ? 2.912 -5.213 -15.640 1.00 83.12 89 GLU A CA 1
ATOM 713 C C . GLU A 1 89 ? 3.784 -5.274 -16.896 1.00 83.12 89 GLU A C 1
ATOM 715 O O . GLU A 1 89 ? 4.646 -6.145 -16.996 1.00 83.12 89 GLU A O 1
ATOM 720 N N . ALA A 1 90 ? 3.657 -4.290 -17.791 1.00 87.06 90 ALA A N 1
ATOM 721 C CA . ALA A 1 90 ? 4.523 -4.165 -18.963 1.00 87.06 90 ALA A CA 1
ATOM 722 C C . ALA A 1 90 ? 6.008 -4.094 -18.566 1.00 87.06 90 ALA A C 1
ATOM 724 O O . ALA A 1 90 ? 6.845 -4.821 -19.104 1.00 87.06 90 ALA A O 1
ATOM 725 N N . LEU A 1 91 ? 6.330 -3.282 -17.554 1.00 86.62 91 LEU A N 1
ATOM 726 C CA . LEU A 1 91 ? 7.691 -3.176 -17.032 1.00 86.62 91 LEU A CA 1
ATOM 727 C C . LEU A 1 91 ? 8.183 -4.476 -16.389 1.00 86.62 91 LEU A C 1
ATOM 729 O O . LEU A 1 91 ? 9.347 -4.825 -16.557 1.00 86.62 91 LEU A O 1
ATOM 733 N N . ARG A 1 92 ? 7.320 -5.208 -15.676 1.00 84.31 92 ARG A N 1
ATOM 734 C CA . ARG A 1 92 ? 7.665 -6.500 -15.064 1.00 84.31 92 ARG A CA 1
ATOM 735 C C . ARG A 1 92 ? 8.044 -7.533 -16.122 1.00 84.31 92 ARG A C 1
ATOM 737 O O . ARG A 1 92 ? 9.056 -8.213 -15.964 1.00 84.31 92 ARG A O 1
ATOM 744 N N . ILE A 1 93 ? 7.244 -7.639 -17.183 1.00 87.44 93 ILE A N 1
ATOM 745 C CA . ILE A 1 93 ? 7.496 -8.561 -18.296 1.00 87.44 93 ILE A CA 1
ATOM 746 C C . ILE A 1 93 ? 8.818 -8.201 -18.977 1.00 87.44 93 ILE A C 1
ATOM 748 O O . ILE A 1 93 ? 9.676 -9.066 -19.144 1.00 87.44 93 ILE A O 1
ATOM 752 N N . TRP A 1 94 ? 9.016 -6.918 -19.292 1.00 89.31 94 TRP A N 1
ATOM 753 C CA . TRP A 1 94 ? 10.234 -6.447 -19.948 1.00 89.31 94 TRP A CA 1
ATOM 754 C C . TRP A 1 94 ? 11.493 -6.685 -19.104 1.00 89.31 94 TRP A C 1
ATOM 756 O O . TRP A 1 94 ? 12.482 -7.205 -19.616 1.00 89.31 94 TRP A O 1
ATOM 766 N N . VAL A 1 95 ? 11.458 -6.370 -17.803 1.00 86.31 95 VAL A N 1
ATOM 767 C CA . VAL A 1 95 ? 12.583 -6.643 -16.891 1.00 86.31 95 VAL A CA 1
ATOM 768 C C . VAL A 1 95 ? 12.884 -8.141 -16.839 1.00 86.31 95 VAL A C 1
ATOM 770 O O . VAL A 1 95 ? 14.049 -8.522 -16.905 1.00 86.31 95 VAL A O 1
ATOM 773 N N . GLY A 1 96 ? 11.857 -8.995 -16.770 1.00 84.31 96 GLY A N 1
ATOM 774 C CA . GLY A 1 96 ? 12.036 -10.448 -16.812 1.00 84.31 96 GLY A CA 1
ATOM 775 C C . GLY A 1 96 ? 12.770 -10.906 -18.074 1.00 84.31 96 GLY A C 1
ATOM 776 O O . GLY A 1 96 ? 13.760 -11.626 -17.980 1.00 84.31 96 GLY A O 1
ATOM 777 N N . GLN A 1 97 ? 12.346 -10.418 -19.242 1.00 87.62 97 GLN A N 1
ATOM 778 C CA . GLN A 1 97 ? 12.987 -10.720 -20.527 1.00 87.62 97 GLN A CA 1
ATOM 779 C C . GLN A 1 97 ? 14.434 -10.213 -20.600 1.00 87.62 97 GLN A C 1
ATOM 781 O O . GLN A 1 97 ? 15.323 -10.929 -21.066 1.00 87.62 97 GLN A O 1
ATOM 786 N N . ALA A 1 98 ? 14.688 -8.996 -20.118 1.00 86.19 98 ALA A N 1
ATOM 787 C CA . ALA A 1 98 ? 16.016 -8.394 -20.107 1.00 86.19 98 ALA A CA 1
ATOM 788 C C . ALA A 1 98 ? 16.983 -9.159 -19.184 1.00 86.19 98 ALA A C 1
ATOM 790 O O . ALA A 1 98 ? 18.120 -9.421 -19.575 1.00 86.19 98 ALA A O 1
ATOM 791 N N . LEU A 1 99 ? 16.519 -9.603 -18.010 1.00 83.44 99 LEU A N 1
ATOM 792 C CA . LEU A 1 99 ? 17.307 -10.444 -17.102 1.00 83.44 99 LEU A CA 1
ATOM 793 C C . LEU A 1 99 ? 17.585 -11.832 -17.698 1.00 83.44 99 LEU A C 1
ATOM 795 O O . LEU A 1 99 ? 18.722 -12.296 -17.637 1.00 83.44 99 LEU A O 1
ATOM 799 N N . SER A 1 100 ? 16.593 -12.472 -18.329 1.00 84.62 100 SER A N 1
ATOM 800 C CA . SER A 1 100 ? 16.796 -13.739 -19.054 1.00 84.62 100 SER A CA 1
ATOM 801 C C . SER A 1 100 ? 17.814 -13.605 -20.189 1.00 84.62 100 SER A C 1
ATOM 803 O O . SER A 1 100 ? 18.588 -14.526 -20.434 1.00 84.62 100 SER A O 1
ATOM 805 N N . SER A 1 101 ? 17.858 -12.436 -20.830 1.00 86.25 101 SER A N 1
ATOM 806 C CA . SER A 1 101 ? 18.809 -12.103 -21.898 1.00 86.25 101 SER A CA 1
ATOM 807 C C . SER A 1 101 ? 20.168 -11.616 -21.371 1.00 86.25 101 SER A C 1
ATOM 809 O O . SER A 1 101 ? 21.000 -11.173 -22.158 1.00 86.25 101 SER A O 1
ATOM 811 N N . ARG A 1 102 ? 20.401 -11.662 -20.048 1.00 83.06 102 ARG A N 1
ATOM 812 C CA . ARG A 1 102 ? 21.610 -11.152 -19.367 1.00 83.06 102 ARG A CA 1
ATOM 813 C C . ARG A 1 102 ? 21.942 -9.689 -19.697 1.00 83.06 102 ARG A C 1
ATOM 815 O O . ARG A 1 102 ? 23.105 -9.292 -19.673 1.00 83.06 102 ARG A O 1
ATOM 822 N N . MET A 1 103 ? 20.930 -8.875 -19.993 1.00 81.50 103 MET A N 1
ATOM 823 C CA . MET A 1 103 ? 21.116 -7.446 -20.227 1.00 81.50 103 MET A CA 1
ATOM 824 C C . MET A 1 103 ? 21.316 -6.712 -18.903 1.00 81.50 103 MET A C 1
ATOM 826 O O . MET A 1 103 ? 20.575 -6.917 -17.940 1.00 81.50 103 MET A O 1
ATOM 830 N N . PHE A 1 104 ? 22.284 -5.798 -18.873 1.00 78.75 104 PHE A N 1
ATOM 831 C CA . PHE A 1 104 ? 22.463 -4.900 -17.741 1.00 78.75 104 PHE A CA 1
ATOM 832 C C . PHE A 1 104 ? 21.405 -3.791 -17.779 1.00 78.75 104 PHE A C 1
ATOM 834 O O . PHE A 1 104 ? 21.351 -2.996 -18.719 1.00 78.75 104 PHE A O 1
ATOM 841 N N . ILE A 1 105 ? 20.553 -3.736 -16.756 1.00 81.00 105 ILE A N 1
ATOM 842 C CA . ILE A 1 105 ? 19.478 -2.746 -16.655 1.00 81.00 105 ILE A CA 1
ATOM 843 C C . ILE A 1 105 ? 19.934 -1.641 -15.710 1.00 81.00 105 ILE A C 1
ATOM 845 O O . ILE A 1 105 ? 19.927 -1.812 -14.493 1.00 81.00 105 ILE A O 1
ATOM 849 N N . SER A 1 106 ? 20.312 -0.494 -16.269 1.00 83.31 106 SER A N 1
ATOM 850 C CA . SER A 1 106 ? 20.596 0.700 -15.475 1.00 83.31 106 SER A CA 1
ATOM 851 C C . SER A 1 106 ? 19.313 1.463 -15.132 1.00 83.31 106 SER A C 1
ATOM 853 O O . SER A 1 106 ? 18.297 1.373 -15.830 1.00 83.31 106 SER A O 1
ATOM 855 N N . ASP A 1 107 ? 19.380 2.286 -14.084 1.00 82.88 107 ASP A N 1
ATOM 856 C CA . ASP A 1 107 ? 18.293 3.188 -13.683 1.00 82.88 107 ASP A CA 1
ATOM 857 C C . ASP A 1 107 ? 17.839 4.108 -14.839 1.00 82.88 107 ASP A C 1
ATOM 859 O O . ASP A 1 107 ? 16.664 4.470 -14.918 1.00 82.88 107 ASP A O 1
ATOM 863 N N . ALA A 1 108 ? 18.751 4.479 -15.747 1.00 83.88 108 ALA A N 1
ATOM 864 C CA . ALA A 1 108 ? 18.449 5.303 -16.918 1.00 83.88 108 ALA A CA 1
ATOM 865 C C . ALA A 1 108 ? 17.606 4.542 -17.954 1.00 83.88 108 ALA A C 1
ATOM 867 O O . ALA A 1 108 ? 16.538 5.021 -18.335 1.00 83.88 108 ALA A O 1
ATOM 868 N N . ILE A 1 109 ? 18.027 3.327 -18.322 1.00 86.31 109 ILE A N 1
ATOM 869 C CA . ILE A 1 109 ? 17.306 2.466 -19.277 1.00 86.31 109 ILE A CA 1
ATOM 870 C C . ILE A 1 109 ? 15.907 2.144 -18.739 1.00 86.31 109 ILE A C 1
ATOM 872 O O . ILE A 1 109 ? 14.915 2.169 -19.468 1.00 86.31 109 ILE A O 1
ATOM 876 N N . LEU A 1 110 ? 15.808 1.881 -17.435 1.00 85.31 110 LEU A N 1
ATOM 877 C CA . LEU A 1 110 ? 14.539 1.565 -16.791 1.00 85.31 110 LEU A CA 1
ATOM 878 C C . LEU A 1 110 ? 13.546 2.737 -16.848 1.00 85.31 110 LEU A C 1
ATOM 880 O O . LEU A 1 110 ? 12.353 2.521 -17.071 1.00 85.31 110 LEU A O 1
ATOM 884 N N . LYS A 1 111 ? 14.019 3.979 -16.675 1.00 85.75 111 LYS A N 1
ATOM 885 C CA . LYS A 1 111 ? 13.178 5.177 -16.841 1.00 85.75 111 LYS A CA 1
ATOM 886 C C . LYS A 1 111 ? 12.731 5.359 -18.279 1.00 85.75 111 LYS A C 1
ATOM 888 O O . LYS A 1 111 ? 11.556 5.626 -18.502 1.00 85.75 111 LYS A O 1
ATOM 893 N N . GLU A 1 112 ? 13.644 5.206 -19.230 1.00 87.50 112 GLU A N 1
ATOM 894 C CA . GLU A 1 112 ? 13.340 5.356 -20.652 1.00 87.50 112 GLU A CA 1
ATOM 895 C C . GLU A 1 112 ? 12.252 4.365 -21.085 1.00 87.50 112 GLU A C 1
ATOM 897 O O . GLU A 1 112 ? 11.246 4.750 -21.682 1.00 87.50 112 GLU A O 1
ATOM 902 N N . LYS A 1 113 ? 12.371 3.099 -20.668 1.00 88.81 113 LYS A N 1
ATOM 903 C CA . LYS A 1 113 ? 11.337 2.085 -20.917 1.00 88.81 113 LYS A CA 1
ATOM 904 C C . LYS A 1 113 ? 10.025 2.378 -20.199 1.00 88.81 113 LYS A C 1
ATOM 906 O O . LYS A 1 113 ? 8.962 2.132 -20.762 1.00 88.81 113 LYS A O 1
ATOM 911 N N . ALA A 1 114 ? 10.068 2.929 -18.988 1.00 86.00 114 ALA A N 1
ATOM 912 C CA . ALA A 1 114 ? 8.856 3.336 -18.282 1.00 86.00 114 ALA A CA 1
ATOM 913 C C . ALA A 1 114 ? 8.118 4.473 -19.003 1.00 86.00 114 ALA A C 1
ATOM 915 O O . ALA A 1 114 ? 6.893 4.425 -19.095 1.00 86.00 114 ALA A O 1
ATOM 916 N N . VAL A 1 115 ? 8.847 5.446 -19.556 1.00 86.00 115 VAL A N 1
ATOM 917 C CA . VAL A 1 115 ? 8.278 6.514 -20.392 1.00 86.00 115 VAL A CA 1
ATOM 918 C C . VAL A 1 115 ? 7.690 5.933 -21.675 1.00 86.00 115 VAL A C 1
ATOM 920 O O . VAL A 1 115 ? 6.544 6.231 -22.003 1.00 86.00 115 VAL A O 1
ATOM 923 N N . PHE A 1 116 ? 8.419 5.042 -22.352 1.00 87.44 116 PHE A N 1
ATOM 924 C CA . PHE A 1 116 ? 7.949 4.379 -23.570 1.00 87.44 116 PHE A CA 1
ATOM 925 C C . PHE A 1 116 ? 6.619 3.642 -23.355 1.00 87.44 116 PHE A C 1
ATOM 927 O O . PHE A 1 116 ? 5.654 3.854 -24.090 1.00 87.44 116 PHE A O 1
ATOM 934 N N . PHE A 1 117 ? 6.529 2.818 -22.307 1.00 87.94 117 PHE A N 1
ATOM 935 C CA . PHE A 1 117 ? 5.284 2.126 -21.979 1.00 87.94 117 PHE A CA 1
ATOM 936 C C . PHE A 1 117 ? 4.186 3.082 -21.517 1.00 87.94 117 PHE A C 1
ATOM 938 O O . PHE A 1 117 ? 3.015 2.834 -21.788 1.00 87.94 117 PHE A O 1
ATOM 945 N N . ALA A 1 118 ? 4.530 4.174 -20.835 1.00 84.94 118 ALA A N 1
ATOM 946 C CA . ALA A 1 118 ? 3.541 5.159 -20.425 1.00 84.94 118 ALA A CA 1
ATOM 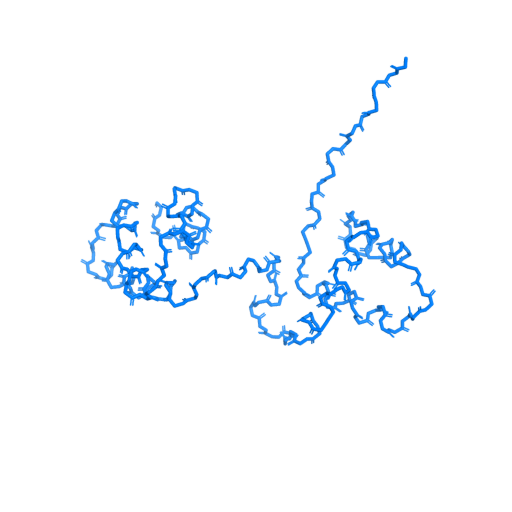947 C C . ALA A 1 118 ? 2.904 5.868 -21.625 1.00 84.94 118 ALA A C 1
ATOM 949 O O . ALA A 1 118 ? 1.680 5.995 -21.669 1.00 84.94 118 ALA A O 1
ATOM 950 N N . HIS A 1 119 ? 3.720 6.237 -22.613 1.00 84.25 119 HIS A N 1
ATOM 951 C CA . HIS A 1 119 ? 3.255 6.792 -23.879 1.00 84.25 119 HIS A CA 1
ATOM 952 C C . HIS A 1 119 ? 2.381 5.786 -24.642 1.00 84.25 119 HIS A C 1
ATOM 954 O O . HIS A 1 119 ? 1.280 6.124 -25.069 1.00 84.25 119 HIS A O 1
ATOM 960 N N . GLY A 1 120 ? 2.809 4.519 -24.728 1.00 82.88 120 GLY A N 1
ATOM 961 C CA . GLY A 1 120 ? 2.023 3.449 -25.358 1.00 82.88 120 GLY A CA 1
ATOM 962 C C . GLY A 1 120 ? 0.678 3.161 -24.675 1.00 82.88 120 GLY A C 1
ATOM 963 O O . GLY A 1 120 ? -0.242 2.667 -25.318 1.00 82.88 120 GLY A O 1
ATOM 964 N N . LEU A 1 121 ? 0.540 3.499 -23.390 1.00 81.69 121 LEU A N 1
ATOM 965 C CA . LEU A 1 121 ? -0.705 3.380 -22.622 1.00 81.69 121 LEU A CA 1
ATOM 966 C C . LEU A 1 121 ? -1.550 4.669 -22.626 1.00 81.69 121 LEU A C 1
ATOM 968 O O . LEU A 1 121 ? -2.554 4.734 -21.917 1.00 81.69 121 LEU A O 1
ATOM 972 N N . GLY A 1 122 ? -1.151 5.700 -23.379 1.00 77.69 122 GLY A N 1
ATOM 973 C CA . GLY A 1 122 ? -1.869 6.977 -23.451 1.00 77.69 122 GLY A CA 1
ATOM 974 C C . GLY A 1 122 ? -1.849 7.774 -22.142 1.00 77.69 122 GLY A C 1
ATOM 975 O O . GLY A 1 122 ? -2.739 8.587 -21.890 1.00 77.69 122 GLY A O 1
ATOM 976 N N . LEU A 1 123 ? -0.864 7.534 -21.273 1.00 75.94 123 LEU A N 1
ATOM 977 C CA . LEU A 1 123 ? -0.723 8.292 -20.035 1.00 75.94 123 LEU A CA 1
ATOM 978 C C . LEU A 1 123 ? -0.114 9.656 -20.339 1.00 75.94 123 LEU A C 1
ATOM 980 O O . LEU A 1 123 ? 0.994 9.741 -20.862 1.00 75.94 123 LEU A O 1
ATOM 984 N N . SER A 1 124 ? -0.804 10.726 -19.947 1.00 64.25 124 SER A N 1
ATOM 985 C CA . SER A 1 124 ? -0.238 12.071 -20.042 1.00 64.25 124 SER A CA 1
ATOM 986 C C . SER A 1 124 ? 1.019 12.194 -19.175 1.00 64.25 124 SER A C 1
ATOM 988 O O . SER A 1 124 ? 1.070 11.659 -18.060 1.00 64.25 124 SER A O 1
ATOM 990 N N . GLU A 1 125 ? 2.016 12.940 -19.656 1.00 59.12 125 GLU A N 1
ATOM 991 C CA . GLU A 1 125 ? 3.305 13.157 -18.974 1.00 59.12 125 GLU A CA 1
ATOM 992 C C . GLU A 1 125 ? 3.138 13.678 -17.532 1.00 59.12 125 GLU A C 1
ATOM 994 O O . GLU A 1 125 ? 3.920 13.354 -16.638 1.00 59.12 125 GLU A O 1
ATOM 999 N N . ASN A 1 126 ? 2.039 14.386 -17.256 1.00 59.84 126 ASN A N 1
ATOM 1000 C CA . ASN A 1 126 ? 1.714 14.920 -15.931 1.00 59.84 126 ASN A CA 1
ATOM 1001 C C . ASN A 1 126 ? 1.146 13.876 -14.950 1.00 59.84 126 ASN A C 1
ATOM 1003 O O . ASN A 1 126 ? 1.016 14.152 -13.754 1.00 59.84 126 ASN A O 1
ATOM 1007 N N . THR A 1 127 ? 0.805 12.670 -15.411 1.00 62.25 127 THR A N 1
ATOM 1008 C CA . THR A 1 127 ? 0.206 11.625 -14.563 1.00 62.25 127 THR A CA 1
ATOM 1009 C C . THR A 1 127 ? 1.256 10.907 -13.703 1.00 62.25 127 THR A C 1
ATOM 1011 O O . THR A 1 127 ? 0.985 10.532 -12.547 1.00 62.25 127 THR A O 1
ATOM 1014 N N . LEU A 1 128 ? 2.474 10.734 -14.232 1.00 67.31 128 LEU A N 1
ATOM 1015 C CA . LEU A 1 128 ? 3.558 9.989 -13.592 1.00 67.31 128 LEU A CA 1
ATOM 1016 C C . LEU A 1 128 ? 4.920 10.661 -13.773 1.00 67.31 128 LEU A C 1
ATOM 1018 O O . LEU A 1 128 ? 5.491 10.680 -14.852 1.00 67.31 128 LEU A O 1
ATOM 1022 N N . THR A 1 129 ? 5.511 11.095 -12.662 1.00 71.62 129 THR A N 1
ATOM 1023 C CA . THR A 1 129 ? 6.907 11.538 -12.639 1.00 71.62 129 THR A CA 1
ATOM 1024 C C . THR A 1 129 ? 7.835 10.358 -12.339 1.00 71.62 129 THR A C 1
ATOM 1026 O O . THR A 1 129 ? 7.901 9.883 -11.196 1.00 71.62 129 THR A O 1
ATOM 1029 N N . PHE A 1 130 ? 8.607 9.921 -13.336 1.00 75.56 130 PHE A N 1
ATOM 1030 C CA . PHE A 1 130 ? 9.610 8.844 -13.242 1.00 75.56 130 PHE A CA 1
ATOM 1031 C C . PHE A 1 130 ? 10.918 9.293 -12.559 1.00 75.56 130 PHE A C 1
ATOM 1033 O O . PHE A 1 130 ? 12.029 9.110 -13.054 1.00 75.56 130 PHE A O 1
ATOM 1040 N N . SER A 1 131 ? 10.788 9.918 -11.389 1.00 76.00 131 SER A N 1
ATOM 1041 C CA . SER A 1 131 ? 11.919 10.406 -10.586 1.00 76.00 131 SER A CA 1
ATOM 1042 C C . SER A 1 131 ? 12.767 9.268 -9.992 1.00 76.00 131 SER A C 1
ATOM 1044 O O . SER A 1 131 ? 12.305 8.136 -9.845 1.00 76.00 131 SER A O 1
ATOM 1046 N N . ASN A 1 132 ? 13.985 9.577 -9.528 1.00 75.88 132 ASN A N 1
ATOM 1047 C CA . ASN A 1 132 ? 14.811 8.628 -8.756 1.00 75.88 132 ASN A CA 1
ATOM 1048 C C . ASN A 1 132 ? 14.054 8.071 -7.535 1.00 75.88 132 ASN A C 1
ATOM 1050 O O . ASN A 1 132 ? 14.136 6.886 -7.216 1.00 75.88 132 ASN A O 1
ATOM 1054 N N . GLY A 1 133 ? 13.238 8.905 -6.882 1.00 73.44 133 GLY A N 1
ATOM 1055 C CA . GLY A 1 133 ? 12.390 8.476 -5.770 1.00 73.44 133 GLY A CA 1
ATOM 1056 C C . GLY A 1 133 ? 11.280 7.501 -6.181 1.00 73.44 133 GLY A C 1
ATOM 1057 O O . GLY A 1 133 ? 10.854 6.686 -5.359 1.00 73.44 133 GLY A O 1
ATOM 1058 N N . TRP A 1 134 ? 10.812 7.558 -7.433 1.00 78.69 134 TRP A N 1
ATOM 1059 C CA . TRP A 1 134 ? 9.887 6.571 -7.988 1.00 78.69 134 TRP A CA 1
ATOM 1060 C C . TRP A 1 134 ? 10.593 5.231 -8.195 1.00 78.69 134 TRP A C 1
ATOM 1062 O O . TRP A 1 134 ? 10.095 4.236 -7.678 1.00 78.69 134 TRP A O 1
ATOM 1072 N N . LEU A 1 135 ? 11.781 5.213 -8.807 1.00 75.50 135 LEU A N 1
ATOM 1073 C CA . LEU A 1 135 ? 12.574 3.988 -8.987 1.00 75.50 135 LEU A CA 1
ATOM 1074 C C . LEU A 1 135 ? 12.832 3.256 -7.665 1.00 75.50 135 LEU A C 1
ATOM 1076 O O . LEU A 1 135 ? 12.523 2.075 -7.531 1.00 75.50 135 LEU A O 1
ATOM 1080 N N . VAL A 1 136 ? 13.317 3.959 -6.640 1.00 72.19 136 VAL A N 1
ATOM 1081 C CA . VAL A 1 136 ? 13.607 3.334 -5.336 1.00 72.19 136 VAL A CA 1
ATOM 1082 C C . VAL A 1 136 ? 12.337 2.762 -4.694 1.00 72.19 136 VAL A C 1
ATOM 1084 O O . VAL A 1 136 ? 12.325 1.642 -4.182 1.00 72.19 136 VAL A O 1
ATOM 1087 N N . ARG A 1 137 ? 11.234 3.520 -4.723 1.00 68.19 137 ARG A N 1
ATOM 1088 C CA . ARG A 1 137 ? 9.987 3.133 -4.042 1.00 68.19 137 ARG A CA 1
ATOM 1089 C C . ARG A 1 137 ? 9.182 2.078 -4.788 1.00 68.19 137 ARG A C 1
ATOM 1091 O O . ARG A 1 137 ? 8.517 1.278 -4.130 1.00 68.19 137 ARG A O 1
ATOM 1098 N N . PHE A 1 138 ? 9.172 2.129 -6.115 1.00 65.88 138 PHE A N 1
ATOM 1099 C CA . PHE A 1 138 ? 8.379 1.237 -6.956 1.00 65.88 138 PHE A CA 1
ATOM 1100 C C . PHE A 1 138 ? 9.174 0.029 -7.423 1.00 65.88 138 PHE A C 1
ATOM 1102 O O . PHE A 1 138 ? 8.637 -1.070 -7.345 1.00 65.88 138 PHE A O 1
ATOM 1109 N N . PHE A 1 139 ? 10.420 0.213 -7.857 1.00 67.50 139 PHE A N 1
ATOM 1110 C CA . PHE A 1 139 ? 11.235 -0.862 -8.411 1.00 67.50 139 PHE A CA 1
ATOM 1111 C C . PHE A 1 139 ? 12.106 -1.544 -7.370 1.00 67.50 139 PHE A C 1
ATOM 1113 O O . PHE A 1 139 ? 11.855 -2.710 -7.094 1.00 67.50 139 PHE A O 1
ATOM 1120 N N . LYS A 1 140 ? 13.041 -0.846 -6.708 1.00 64.75 140 LYS A N 1
ATOM 1121 C CA . LYS A 1 140 ? 13.978 -1.507 -5.767 1.00 64.75 140 LYS A CA 1
ATOM 1122 C C . LYS A 1 140 ? 13.264 -2.223 -4.619 1.00 64.75 140 LYS A C 1
ATOM 1124 O O . LYS A 1 140 ? 13.650 -3.311 -4.215 1.00 64.75 140 LYS A O 1
ATOM 1129 N N . LYS A 1 141 ? 12.152 -1.659 -4.133 1.00 64.69 141 LYS A N 1
ATOM 1130 C CA . LYS A 1 141 ? 11.323 -2.314 -3.109 1.00 64.69 141 LYS A CA 1
ATOM 1131 C C . LYS A 1 141 ? 10.567 -3.550 -3.620 1.00 64.69 141 LYS A C 1
ATOM 1133 O O . LYS A 1 141 ? 10.280 -4.440 -2.825 1.00 64.69 141 LYS A O 1
ATOM 1138 N N . LYS A 1 142 ? 10.179 -3.585 -4.898 1.00 61.91 142 LYS A N 1
ATOM 1139 C CA . LYS A 1 142 ? 9.473 -4.731 -5.495 1.00 61.91 142 LYS A CA 1
ATOM 1140 C C . LYS A 1 142 ? 10.423 -5.776 -6.082 1.00 61.91 142 LYS A C 1
ATOM 1142 O O . LYS A 1 142 ? 10.011 -6.920 -6.211 1.00 61.91 142 LYS A O 1
ATOM 1147 N N . TRP A 1 143 ? 11.649 -5.390 -6.429 1.00 64.75 143 TRP A N 1
ATOM 1148 C CA . TRP A 1 143 ? 12.630 -6.222 -7.119 1.00 64.75 143 TRP A CA 1
ATOM 1149 C C . TRP A 1 143 ? 14.031 -6.032 -6.507 1.00 64.75 143 TRP A C 1
ATOM 1151 O O . TRP A 1 143 ? 14.845 -5.268 -7.026 1.00 64.75 143 TRP A O 1
ATOM 1161 N N . PRO A 1 144 ? 14.322 -6.697 -5.373 1.00 57.91 144 PRO A N 1
ATOM 1162 C CA . PRO A 1 144 ? 15.590 -6.526 -4.660 1.00 57.91 144 PRO A CA 1
ATOM 1163 C C . PRO A 1 144 ? 16.801 -7.096 -5.417 1.00 57.91 144 PRO A C 1
ATOM 1165 O O . PRO A 1 144 ? 17.922 -6.697 -5.141 1.00 57.91 144 PRO A O 1
ATOM 1168 N N . LEU A 1 145 ? 16.581 -7.976 -6.400 1.00 53.56 145 LEU A N 1
ATOM 1169 C CA . LEU A 1 145 ? 17.636 -8.642 -7.179 1.00 53.56 145 LEU A CA 1
ATOM 1170 C C . LEU A 1 145 ? 18.336 -7.734 -8.213 1.00 53.56 145 LEU A C 1
ATOM 1172 O O . LEU A 1 145 ? 19.213 -8.201 -8.926 1.00 53.56 145 LEU A O 1
ATOM 1176 N N . MET A 1 146 ? 17.930 -6.466 -8.332 1.00 51.38 146 MET A N 1
ATOM 1177 C CA . MET A 1 146 ? 18.495 -5.484 -9.275 1.00 51.38 146 MET A CA 1
ATOM 1178 C C . MET A 1 146 ? 19.310 -4.378 -8.576 1.00 51.38 146 MET A C 1
ATOM 1180 O O . MET A 1 146 ? 19.457 -3.292 -9.133 1.00 51.38 146 MET A O 1
ATOM 1184 N N . SER A 1 147 ? 19.747 -4.593 -7.328 1.00 45.38 147 SER A N 1
ATOM 1185 C CA . SER A 1 147 ? 20.560 -3.620 -6.573 1.00 45.38 147 SER A CA 1
ATOM 1186 C C . SER A 1 147 ? 22.035 -3.973 -6.586 1.00 45.38 147 SER A C 1
ATOM 1188 O O . SER A 1 147 ? 22.332 -5.182 -6.500 1.00 45.38 147 SER A O 1
#

Solvent-accessible surface area (backbone atoms only — not comparable to full-atom values): 8899 Å² total; per-residue (Å²): 133,83,80,82,81,78,71,80,77,72,82,64,80,54,31,40,52,56,48,25,51,50,46,54,50,49,68,77,36,80,88,60,51,52,55,57,55,24,54,56,49,18,66,75,65,76,46,73,55,49,43,68,53,47,52,58,46,56,77,42,35,69,67,37,65,70,55,56,84,87,40,81,66,29,74,31,64,59,76,70,69,65,91,52,62,67,52,53,50,55,49,50,54,51,51,51,54,36,53,75,67,70,50,88,81,47,76,66,58,53,42,53,51,51,51,53,47,32,55,75,68,71,50,57,76,89,79,60,77,82,42,74,70,41,46,51,66,60,43,47,70,74,43,68,89,79,115

Mean predicted aligned error: 13.07 Å

Sequence (147 aa):
MPPSRHTKKTRSSLTKIQCKKICVYTSKHPGKSQTEIASFFNIQWAKNMDRSTISRILKKKKEFLAIEDNSVYALSKCSRQVKVPQLNEALRIWVGQALSSRMFISDAILKEKAVFFAHGLGLSENTLTFSNGWLVRFFKKKWPLMS

Nearest PDB structures (foldseek):
  1hlv-assembly1_A  TM=4.922E-01  e=9.351E-06  Homo sapiens
  5wc9-assembly2_F  TM=2.592E-01  e=6.105E-01  Homo sapiens
  1e3o-assembly1_C-2  TM=2.401E-01  e=7.681E-01  Homo sapiens
  6ejq-assembly1_G  TM=3.455E-01  e=2.566E+00  Thermus phage G20c